Protein AF-X1QV05-F1 (afdb_monomer_lite)

Sequence (61 aa):
ILETTYTQARPVPDPQDYCPYVLFDNTRVLELWPGALGEVFELGRDEELKLELMAKTLEAV

Organism: NCBI:txid412755

Structure (mmCIF, N/CA/C/O backbone):
data_AF-X1QV05-F1
#
_entry.id   AF-X1QV05-F1
#
loop_
_atom_site.group_PDB
_atom_site.id
_atom_site.type_symbol
_atom_site.label_atom_id
_atom_site.label_alt_id
_atom_site.label_comp_id
_atom_site.label_asym_id
_atom_site.label_entity_id
_atom_site.label_seq_id
_atom_site.pdbx_PDB_ins_code
_atom_site.Cartn_x
_atom_site.Cartn_y
_atom_site.Cartn_z
_atom_site.occupancy
_atom_site.B_iso_or_equiv
_atom_site.auth_seq_id
_atom_site.auth_comp_id
_atom_site.auth_asym_id
_atom_site.auth_atom_id
_atom_site.pdbx_PDB_model_num
ATOM 1 N N . ILE A 1 1 ? 1.506 -0.035 -11.383 1.00 89.50 1 ILE A N 1
ATOM 2 C CA . ILE A 1 1 ? 1.479 -0.081 -9.901 1.00 89.50 1 ILE A CA 1
ATOM 3 C C . ILE A 1 1 ? 2.140 1.195 -9.413 1.00 89.50 1 ILE A C 1
ATOM 5 O O . ILE A 1 1 ? 3.156 1.573 -9.990 1.00 89.50 1 ILE A O 1
ATOM 9 N N . LEU A 1 2 ? 1.537 1.879 -8.443 1.00 93.69 2 LEU A N 1
ATOM 10 C CA . LEU A 1 2 ? 2.129 3.055 -7.809 1.00 93.69 2 LEU A CA 1
ATOM 11 C C . LEU A 1 2 ? 2.628 2.675 -6.414 1.00 93.69 2 LEU A C 1
ATOM 13 O O . LEU A 1 2 ? 1.983 1.887 -5.724 1.00 93.69 2 LEU A O 1
ATOM 17 N N . GLU A 1 3 ? 3.747 3.258 -6.004 1.00 93.00 3 GLU A N 1
ATOM 18 C CA . GLU A 1 3 ? 4.249 3.215 -4.628 1.00 93.00 3 GLU A CA 1
ATOM 19 C C . GLU A 1 3 ? 4.298 4.628 -4.049 1.00 93.00 3 GLU A C 1
ATOM 21 O O . GLU A 1 3 ? 4.365 5.604 -4.802 1.00 93.00 3 GLU A O 1
ATOM 26 N N . THR A 1 4 ? 4.278 4.744 -2.718 1.00 92.31 4 THR A N 1
ATOM 27 C CA . THR A 1 4 ? 4.438 6.028 -2.028 1.00 92.31 4 THR A CA 1
ATOM 28 C C . THR A 1 4 ? 5.596 5.988 -1.038 1.00 92.31 4 THR A C 1
ATOM 30 O O . THR A 1 4 ? 5.856 4.966 -0.406 1.00 92.31 4 THR A O 1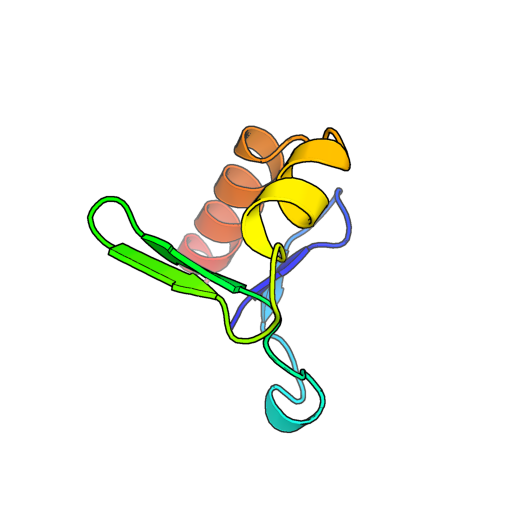
ATOM 33 N N . THR A 1 5 ? 6.281 7.121 -0.867 1.00 88.12 5 THR A N 1
ATOM 34 C CA . THR A 1 5 ? 7.263 7.336 0.215 1.00 88.12 5 THR A CA 1
ATOM 35 C C . THR A 1 5 ? 6.678 8.207 1.330 1.00 88.12 5 THR A C 1
ATOM 37 O O . THR A 1 5 ? 7.399 8.997 1.933 1.00 88.12 5 THR A O 1
ATOM 40 N N . TYR A 1 6 ? 5.358 8.138 1.547 1.00 85.88 6 TYR A N 1
ATOM 41 C CA . TYR A 1 6 ? 4.555 9.013 2.427 1.00 85.88 6 TYR A CA 1
ATOM 42 C C . TYR A 1 6 ? 4.476 10.496 2.021 1.00 85.88 6 TYR A C 1
ATOM 44 O O . TYR A 1 6 ? 3.545 11.183 2.417 1.00 85.88 6 TYR A O 1
ATOM 52 N N . THR A 1 7 ? 5.414 10.996 1.215 1.00 92.44 7 THR A N 1
ATOM 53 C CA . THR A 1 7 ? 5.465 12.399 0.759 1.00 92.44 7 THR A CA 1
ATOM 54 C C . THR A 1 7 ? 5.200 12.575 -0.733 1.00 92.44 7 THR A C 1
ATOM 56 O O . THR A 1 7 ? 4.879 13.670 -1.184 1.00 92.44 7 THR A O 1
ATOM 59 N N . GLN A 1 8 ? 5.341 11.504 -1.509 1.00 93.38 8 GLN A N 1
ATOM 60 C CA . GLN A 1 8 ? 5.133 11.476 -2.954 1.00 93.38 8 GLN A CA 1
ATOM 61 C C . GLN A 1 8 ? 4.700 10.075 -3.380 1.00 93.38 8 GLN A C 1
ATOM 63 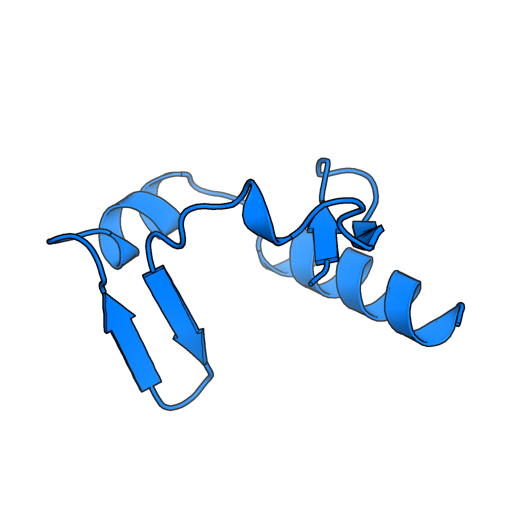O O . GLN A 1 8 ? 5.000 9.098 -2.686 1.00 93.38 8 GLN A O 1
ATOM 68 N N . ALA A 1 9 ? 4.031 9.989 -4.528 1.00 96.44 9 ALA A N 1
ATOM 69 C CA . ALA A 1 9 ? 3.755 8.740 -5.220 1.00 96.44 9 ALA A CA 1
ATOM 70 C C . ALA A 1 9 ? 4.484 8.704 -6.568 1.00 96.44 9 ALA A C 1
ATOM 72 O O . ALA A 1 9 ? 4.746 9.742 -7.181 1.00 96.44 9 ALA A O 1
ATOM 73 N N . ARG A 1 10 ? 4.833 7.501 -7.028 1.00 94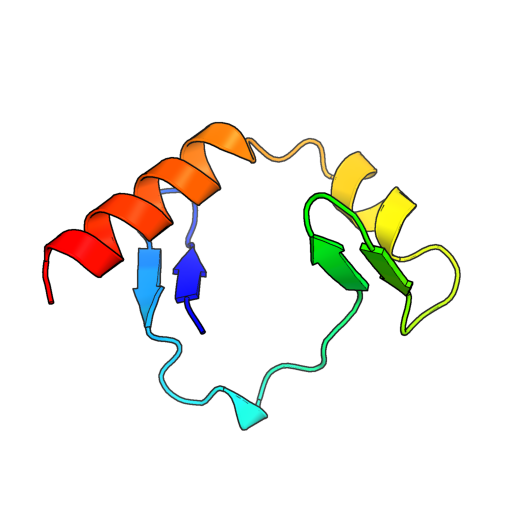.88 10 ARG A N 1
ATOM 74 C CA . ARG A 1 10 ? 5.483 7.285 -8.326 1.00 94.88 10 ARG A CA 1
ATOM 75 C C . ARG A 1 10 ? 5.126 5.920 -8.916 1.00 94.88 10 ARG A C 1
ATOM 77 O O . ARG A 1 10 ? 4.780 5.012 -8.156 1.00 94.88 10 ARG A O 1
ATOM 84 N N . PRO A 1 11 ? 5.245 5.738 -10.243 1.00 94.94 11 PRO A N 1
ATOM 85 C CA . PRO A 1 11 ? 5.255 4.413 -10.846 1.00 94.94 11 PRO A CA 1
ATOM 86 C C . PRO A 1 11 ? 6.361 3.550 -10.245 1.00 94.94 11 PRO A C 1
ATOM 88 O O . PRO A 1 11 ? 7.500 3.997 -10.107 1.00 94.94 11 PRO A O 1
ATOM 91 N N . VAL A 1 12 ? 6.017 2.311 -9.901 1.00 93.88 12 VAL A N 1
ATOM 92 C CA . VAL A 1 12 ? 7.003 1.307 -9.499 1.00 93.88 12 VAL A CA 1
ATOM 93 C C . VAL A 1 12 ? 7.859 0.958 -10.724 1.00 93.88 12 VAL A C 1
ATOM 95 O O . VAL A 1 12 ? 7.279 0.532 -11.728 1.00 93.88 12 VAL A O 1
ATOM 98 N N . PRO A 1 13 ? 9.195 1.127 -10.672 1.00 92.56 13 PRO A N 1
ATOM 99 C CA . PRO A 1 13 ? 10.070 0.850 -11.812 1.00 92.56 13 PRO A CA 1
ATOM 100 C C . PRO A 1 13 ? 10.117 -0.644 -12.155 1.00 92.56 13 PRO A C 1
ATOM 102 O O . PRO A 1 13 ? 10.002 -0.998 -13.325 1.00 92.56 13 PRO A O 1
ATOM 105 N N . ASP A 1 14 ? 10.164 -1.507 -11.134 1.00 95.06 14 ASP A N 1
ATOM 106 C CA . ASP A 1 14 ? 10.281 -2.960 -11.276 1.00 95.06 14 ASP A CA 1
ATOM 107 C C . ASP A 1 14 ? 9.167 -3.677 -10.485 1.00 95.06 14 ASP A C 1
ATOM 109 O O . ASP A 1 14 ? 9.377 -4.159 -9.372 1.00 95.06 14 ASP A O 1
ATOM 113 N N . PRO A 1 15 ? 7.931 -3.761 -11.020 1.00 91.81 15 PRO A N 1
ATOM 114 C CA . PRO A 1 15 ? 6.795 -4.331 -10.285 1.00 91.81 15 PRO A CA 1
ATOM 115 C C . PRO A 1 15 ? 6.946 -5.809 -9.906 1.00 91.81 15 PRO A C 1
ATOM 117 O O . PRO A 1 15 ? 6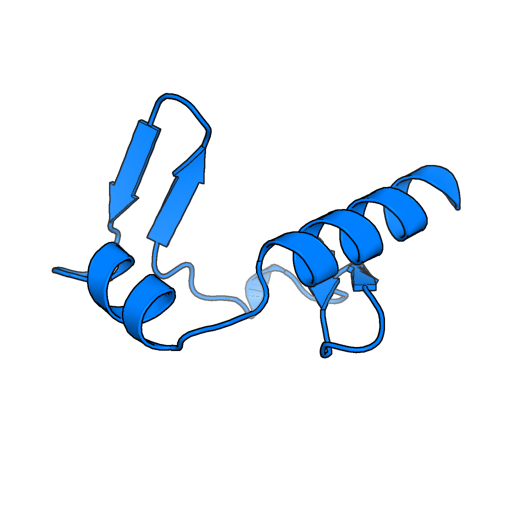.203 -6.298 -9.062 1.00 91.81 15 PRO A O 1
ATOM 120 N N . GLN A 1 16 ? 7.874 -6.522 -10.548 1.00 94.38 16 GLN A N 1
ATOM 121 C CA . GLN A 1 16 ? 8.145 -7.941 -10.304 1.00 94.38 16 GLN A CA 1
ATOM 122 C C . GLN A 1 16 ? 8.881 -8.182 -8.980 1.00 94.38 16 GLN A C 1
ATOM 124 O O . GLN A 1 16 ? 8.797 -9.283 -8.441 1.00 94.38 16 GLN A O 1
ATOM 129 N N . ASP A 1 17 ? 9.539 -7.157 -8.433 1.00 93.56 17 ASP A N 1
ATOM 130 C CA . ASP A 1 17 ? 10.255 -7.246 -7.156 1.00 93.56 17 ASP A CA 1
ATOM 131 C C . ASP A 1 17 ? 9.304 -7.186 -5.948 1.00 93.56 17 ASP A C 1
ATOM 133 O O . ASP A 1 17 ? 9.699 -7.442 -4.809 1.00 93.56 17 ASP A O 1
ATOM 137 N N . TYR A 1 18 ? 8.029 -6.871 -6.183 1.00 90.31 18 TYR A N 1
ATOM 138 C CA . TYR A 1 18 ? 7.002 -6.832 -5.153 1.00 90.31 18 TYR A CA 1
ATOM 139 C C . TYR A 1 18 ? 6.350 -8.205 -4.962 1.00 90.31 18 TYR A C 1
ATOM 141 O O . TYR A 1 18 ? 5.760 -8.770 -5.882 1.00 90.31 18 TYR A O 1
ATOM 149 N N . CYS A 1 19 ? 6.364 -8.700 -3.723 1.00 93.56 19 CYS A N 1
ATOM 150 C CA . CYS A 1 19 ? 5.534 -9.826 -3.305 1.00 93.56 19 CYS A CA 1
ATOM 151 C C . CYS A 1 19 ? 4.230 -9.283 -2.692 1.00 93.56 19 CYS A C 1
ATOM 153 O O . CYS A 1 19 ? 4.283 -8.639 -1.639 1.00 93.56 19 CYS A O 1
ATOM 155 N N . PRO A 1 20 ? 3.062 -9.477 -3.331 1.00 92.94 20 PRO A N 1
ATOM 156 C CA . PRO A 1 20 ? 1.806 -8.955 -2.810 1.00 92.94 20 PRO A CA 1
ATOM 157 C C . PRO A 1 20 ? 1.429 -9.647 -1.493 1.00 92.94 20 PRO A C 1
ATOM 159 O O . PRO A 1 20 ? 1.464 -10.872 -1.382 1.00 92.94 20 PRO A O 1
ATOM 162 N N . TYR A 1 21 ? 1.056 -8.842 -0.497 1.00 94.44 21 TYR A N 1
ATOM 163 C CA . TYR A 1 21 ? 0.701 -9.322 0.841 1.00 94.44 21 TYR A CA 1
ATOM 164 C C . TYR A 1 21 ? -0.818 -9.479 1.007 1.00 94.44 21 TYR A C 1
ATOM 166 O O . TYR A 1 21 ? -1.329 -10.556 1.317 1.00 94.44 21 TYR A O 1
ATOM 174 N N . VAL A 1 22 ? -1.550 -8.413 0.686 1.00 94.88 22 VAL A N 1
ATOM 175 C CA . VAL A 1 22 ? -3.013 -8.355 0.630 1.00 94.88 22 VAL A CA 1
ATOM 176 C C . VAL A 1 22 ? -3.423 -7.492 -0.560 1.00 94.88 22 VAL A C 1
ATOM 178 O O . VAL A 1 22 ? -2.751 -6.509 -0.881 1.00 94.88 22 VAL A O 1
ATOM 181 N N . LEU A 1 23 ? -4.511 -7.865 -1.227 1.00 94.62 23 LEU A N 1
ATOM 182 C CA . LEU A 1 23 ? -5.126 -7.099 -2.308 1.00 94.62 23 LEU A CA 1
ATOM 183 C C . LEU A 1 23 ? -6.573 -6.813 -1.920 1.00 94.62 23 LEU A C 1
ATOM 185 O O . LEU A 1 23 ? -7.310 -7.735 -1.580 1.00 94.62 23 LEU A O 1
ATOM 189 N N . PHE A 1 24 ? -6.993 -5.555 -1.962 1.00 93.38 24 PHE A N 1
ATOM 190 C CA . PHE A 1 24 ? -8.360 -5.188 -1.616 1.00 93.38 24 PHE A CA 1
ATOM 191 C C . PHE A 1 24 ? -8.877 -4.044 -2.485 1.00 93.38 24 PHE A C 1
ATOM 193 O O . PHE A 1 24 ? -8.111 -3.221 -2.984 1.00 93.38 24 PHE A O 1
ATOM 200 N N . ASP A 1 25 ? -10.193 -4.022 -2.656 1.00 92.12 25 ASP A N 1
ATOM 201 C CA . ASP A 1 25 ? -10.963 -2.948 -3.268 1.00 92.12 25 ASP A CA 1
ATOM 202 C C . ASP A 1 25 ? -12.246 -2.703 -2.451 1.00 92.12 25 ASP A C 1
ATOM 204 O O . ASP A 1 25 ? -12.433 -3.262 -1.371 1.00 92.12 25 ASP A O 1
ATOM 208 N N . ASN A 1 26 ? -13.154 -1.871 -2.962 1.00 91.88 26 ASN A N 1
ATOM 209 C CA . ASN A 1 26 ? -14.397 -1.511 -2.269 1.00 91.88 26 ASN A CA 1
ATOM 210 C C . ASN A 1 26 ? -15.366 -2.690 -2.040 1.00 91.88 26 ASN A C 1
ATOM 212 O O . ASN A 1 26 ? -16.350 -2.550 -1.317 1.00 91.88 26 ASN A O 1
ATOM 216 N N . THR A 1 27 ? -15.147 -3.823 -2.701 1.00 96.69 27 THR A N 1
ATOM 217 C CA . THR A 1 27 ? -16.065 -4.968 -2.754 1.00 96.69 27 THR A CA 1
ATOM 218 C C . THR A 1 27 ? -15.408 -6.294 -2.394 1.00 96.69 27 THR A C 1
ATOM 220 O O . THR A 1 27 ? -16.111 -7.259 -2.087 1.00 96.69 27 THR A O 1
ATOM 223 N N . ARG A 1 28 ? -14.079 -6.380 -2.473 1.00 96.81 28 ARG A N 1
ATOM 224 C CA . ARG A 1 28 ? -13.327 -7.628 -2.365 1.00 96.81 28 ARG A CA 1
ATOM 225 C C . ARG A 1 28 ? -12.071 -7.437 -1.543 1.00 96.81 28 ARG A C 1
ATOM 227 O O . ARG A 1 28 ? -11.386 -6.425 -1.642 1.00 96.81 28 ARG A O 1
ATOM 234 N N . VAL A 1 29 ? -11.740 -8.486 -0.804 1.00 96.00 29 VAL A N 1
ATOM 235 C CA . VAL A 1 29 ? -10.462 -8.644 -0.121 1.00 96.00 29 VAL A CA 1
ATOM 236 C C . VAL A 1 29 ? -9.906 -10.014 -0.485 1.00 96.00 29 VAL A C 1
ATOM 238 O O . VAL A 1 29 ? -10.624 -11.013 -0.441 1.00 96.00 29 VAL A O 1
ATOM 241 N N . LEU A 1 30 ? -8.627 -10.051 -0.841 1.00 97.56 30 LEU A N 1
ATOM 242 C CA . LEU A 1 30 ? -7.843 -11.255 -1.051 1.00 97.56 30 LEU A CA 1
ATOM 243 C C . LEU A 1 30 ? -6.588 -11.182 -0.181 1.00 97.56 30 LEU A C 1
ATOM 245 O O . LEU A 1 30 ? -5.653 -10.431 -0.468 1.00 97.56 30 LEU A O 1
ATOM 249 N N . GLU A 1 31 ? -6.567 -11.988 0.872 1.00 97.31 31 GLU A N 1
ATOM 250 C CA . GLU A 1 31 ? -5.384 -12.192 1.702 1.00 97.31 31 GLU A CA 1
ATOM 251 C C . GLU A 1 31 ? -4.528 -13.305 1.093 1.00 97.31 31 GLU A C 1
ATOM 253 O O . GLU A 1 31 ? -4.971 -14.448 0.976 1.00 97.31 31 GLU A O 1
ATOM 258 N N . LEU A 1 32 ? -3.303 -12.973 0.676 1.00 96.88 32 LEU A N 1
ATOM 259 C CA . LEU A 1 32 ? -2.347 -13.962 0.159 1.00 96.88 32 LEU A CA 1
ATOM 260 C C . LEU A 1 32 ? -1.536 -14.611 1.287 1.00 96.88 32 LEU A C 1
ATOM 262 O O . LEU A 1 32 ? -0.926 -15.660 1.091 1.00 96.88 32 LEU A O 1
ATOM 266 N N . TRP A 1 33 ? -1.580 -13.999 2.471 1.00 96.88 33 TRP A N 1
ATOM 267 C CA . TRP A 1 33 ? -0.995 -14.477 3.713 1.00 96.88 33 TRP A CA 1
ATOM 268 C C . TRP A 1 33 ? -2.036 -14.363 4.836 1.00 96.88 33 TRP A C 1
ATO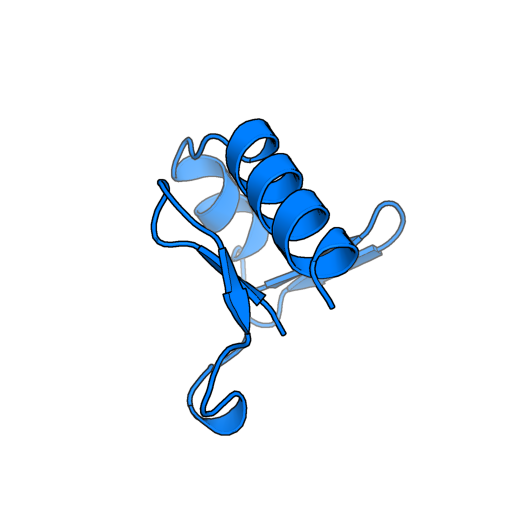M 270 O O . TRP A 1 33 ? -2.784 -13.384 4.855 1.00 96.88 33 TRP A O 1
ATOM 280 N N . PRO A 1 34 ? -2.115 -15.332 5.767 1.00 96.38 34 PRO A N 1
ATOM 281 C CA . PRO A 1 34 ? -3.111 -15.299 6.837 1.00 96.38 34 PRO A CA 1
ATOM 282 C C . PRO A 1 34 ? -2.997 -14.036 7.702 1.00 96.38 34 PRO A C 1
ATOM 284 O O . PRO A 1 34 ? -1.942 -13.796 8.279 1.00 96.38 34 PRO A O 1
ATOM 287 N N . GLY A 1 35 ? -4.079 -13.257 7.817 1.00 95.44 35 GLY A N 1
ATOM 288 C CA . GLY A 1 35 ? -4.130 -12.060 8.671 1.00 95.44 35 GLY A CA 1
ATOM 289 C C . GLY A 1 35 ? -3.508 -10.794 8.068 1.00 95.44 35 GLY A C 1
ATOM 290 O O . GLY A 1 35 ? -3.434 -9.769 8.747 1.00 95.44 35 GLY A O 1
ATOM 291 N N . ALA A 1 36 ? -3.096 -10.834 6.798 1.00 95.88 36 ALA A N 1
ATOM 292 C CA . ALA A 1 36 ? -2.406 -9.731 6.138 1.00 95.88 36 ALA A CA 1
ATOM 293 C C . ALA A 1 36 ? -3.198 -8.414 6.123 1.00 95.88 36 ALA A C 1
ATOM 295 O O . ALA A 1 36 ? -2.600 -7.341 6.218 1.00 95.88 36 ALA A O 1
ATOM 296 N N . LEU A 1 37 ? -4.532 -8.464 6.009 1.00 93.75 37 LEU A N 1
ATOM 297 C CA . LEU A 1 37 ? -5.353 -7.255 6.037 1.00 93.75 37 LEU A CA 1
ATOM 298 C C . LEU A 1 37 ? -5.252 -6.565 7.399 1.00 93.75 37 LEU A C 1
ATOM 300 O O . LEU A 1 37 ? -5.024 -5.359 7.457 1.00 93.75 37 LEU A O 1
ATOM 304 N N . GLY A 1 38 ? -5.405 -7.334 8.480 1.00 93.94 38 GLY A N 1
ATOM 305 C CA . GLY A 1 38 ? -5.342 -6.818 9.846 1.00 93.94 38 GLY A CA 1
ATOM 306 C C . GLY A 1 38 ? -4.013 -6.122 10.110 1.00 93.94 38 GLY A C 1
ATOM 307 O O . GLY A 1 38 ? -3.997 -4.949 10.473 1.00 93.94 38 GLY A O 1
ATOM 308 N N . GLU A 1 39 ? -2.908 -6.800 9.801 1.00 94.56 39 GLU A N 1
ATOM 309 C CA . GLU A 1 39 ? -1.564 -6.247 9.983 1.00 94.56 39 GLU A CA 1
ATOM 310 C 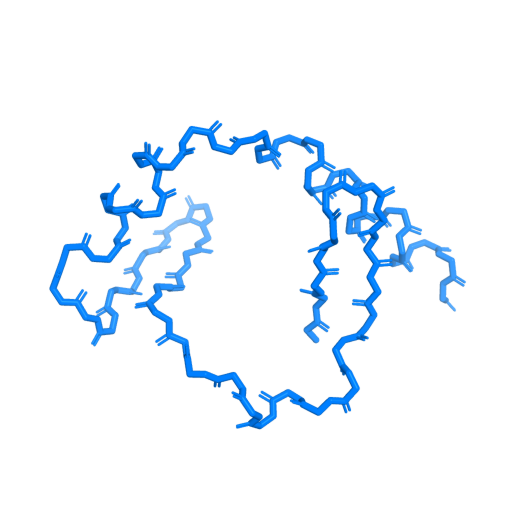C . GLU A 1 39 ? -1.345 -4.947 9.197 1.00 94.56 39 GLU A C 1
ATOM 312 O O . GLU A 1 39 ? -0.769 -4.000 9.726 1.00 94.56 39 GLU A O 1
ATOM 317 N N . VAL A 1 40 ? -1.822 -4.855 7.947 1.00 90.44 40 VAL A N 1
ATOM 318 C CA . VAL A 1 40 ? -1.677 -3.631 7.138 1.00 90.44 40 VAL A CA 1
ATOM 319 C C . VAL A 1 40 ? -2.388 -2.438 7.777 1.00 90.44 40 VAL A C 1
ATOM 321 O O . VAL A 1 40 ? -1.824 -1.341 7.788 1.00 90.44 40 VAL A O 1
ATOM 324 N N . PHE A 1 41 ? -3.592 -2.633 8.317 1.00 88.44 41 PHE A N 1
ATOM 325 C CA . PHE A 1 41 ? -4.353 -1.557 8.961 1.00 88.44 41 PHE A CA 1
ATOM 326 C C . PHE A 1 41 ? -3.868 -1.243 10.385 1.00 88.44 41 PHE A C 1
ATOM 328 O O . PHE A 1 41 ? -3.979 -0.098 10.823 1.00 88.44 41 PHE A O 1
ATOM 335 N N . GLU A 1 42 ? -3.258 -2.202 11.084 1.00 94.00 42 GLU A N 1
ATOM 336 C CA . GLU A 1 42 ? -2.625 -1.980 12.392 1.00 94.00 42 GLU A CA 1
ATOM 337 C C . GLU A 1 42 ? -1.414 -1.037 12.325 1.00 94.00 42 GLU A C 1
ATOM 339 O O . GLU A 1 42 ? -1.088 -0.384 13.316 1.00 94.00 42 GLU A O 1
ATOM 344 N N . LEU A 1 43 ? -0.784 -0.886 11.153 1.00 87.69 43 LEU A N 1
ATOM 345 C CA . LEU A 1 43 ? 0.322 0.058 10.956 1.00 87.69 43 LEU A CA 1
ATOM 346 C C . LEU A 1 43 ? -0.084 1.530 11.143 1.00 87.69 43 LEU A C 1
ATOM 348 O O . LEU A 1 43 ? 0.799 2.386 11.203 1.00 87.69 43 LEU A O 1
ATOM 352 N N . GLY A 1 44 ? -1.386 1.842 11.202 1.00 86.06 44 GLY A N 1
ATOM 353 C CA . GLY A 1 44 ? -1.880 3.196 11.470 1.00 86.06 44 GLY A CA 1
ATOM 354 C C . GLY A 1 44 ? -1.447 4.220 10.418 1.00 86.06 44 GLY A C 1
ATOM 355 O O . GLY A 1 44 ? -1.164 5.370 10.749 1.00 86.06 44 GLY A O 1
ATOM 356 N N . ARG A 1 45 ? -1.329 3.793 9.155 1.00 88.06 45 ARG A N 1
ATOM 357 C CA . ARG A 1 45 ? -0.925 4.661 8.045 1.00 88.06 45 ARG A CA 1
ATOM 358 C C . ARG A 1 45 ? -2.039 5.634 7.675 1.00 88.06 45 ARG A C 1
ATOM 360 O O . ARG A 1 45 ? -3.218 5.297 7.724 1.00 88.06 45 ARG A O 1
ATOM 367 N N . ASP A 1 46 ? -1.635 6.817 7.226 1.00 91.56 46 ASP A N 1
ATOM 368 C CA . ASP A 1 46 ? -2.532 7.776 6.589 1.00 91.56 46 ASP A CA 1
ATOM 369 C C . ASP A 1 46 ? -2.859 7.306 5.160 1.00 91.56 46 ASP A C 1
ATOM 371 O O . ASP A 1 46 ? -2.171 7.623 4.183 1.00 91.56 46 ASP A O 1
ATOM 375 N N . GLU A 1 47 ? -3.868 6.440 5.059 1.00 89.25 47 GLU A N 1
ATOM 376 C CA . GLU A 1 47 ? -4.322 5.888 3.781 1.00 89.25 47 GLU A CA 1
ATOM 377 C C . GLU A 1 47 ? -5.006 6.952 2.905 1.00 89.25 47 GLU A C 1
ATOM 379 O O . GLU A 1 47 ? -4.940 6.846 1.681 1.00 89.25 47 GLU A O 1
ATOM 384 N N . GLU A 1 48 ? -5.586 8.006 3.493 1.00 92.75 48 GLU A N 1
ATOM 385 C CA . GLU A 1 48 ? -6.156 9.136 2.746 1.00 92.75 48 GLU A CA 1
ATOM 386 C C . GLU A 1 48 ? -5.051 9.878 1.988 1.00 92.75 48 GLU A C 1
ATOM 388 O O . GLU A 1 48 ? -5.087 9.944 0.755 1.00 92.75 48 GLU A O 1
ATOM 393 N N . LEU A 1 49 ? -4.000 10.314 2.692 1.00 94.31 49 LEU A N 1
ATOM 394 C CA . LEU A 1 49 ? -2.851 10.981 2.077 1.00 94.31 49 LEU A CA 1
ATOM 395 C C . LEU A 1 49 ? -2.201 10.111 0.994 1.00 94.31 49 LEU A C 1
ATOM 397 O O . LEU A 1 49 ? -1.833 10.593 -0.080 1.00 94.31 49 LEU A O 1
ATOM 401 N N . LYS A 1 50 ? -2.058 8.808 1.250 1.00 93.00 50 LYS A N 1
ATOM 402 C CA . LYS A 1 50 ? -1.504 7.865 0.273 1.00 93.00 50 LYS A CA 1
ATOM 403 C C . LYS A 1 50 ? -2.326 7.838 -1.018 1.00 93.00 50 LYS A C 1
ATOM 405 O O . LYS A 1 50 ? -1.732 7.886 -2.099 1.00 93.00 50 LYS A O 1
ATOM 410 N N . LEU A 1 51 ? -3.653 7.763 -0.922 1.00 92.50 51 LEU A N 1
ATOM 411 C CA . LEU A 1 51 ? -4.537 7.743 -2.089 1.00 92.50 51 LEU A CA 1
ATOM 412 C C . LEU A 1 51 ? -4.538 9.086 -2.828 1.00 92.50 51 LEU A C 1
ATOM 414 O O . LEU A 1 51 ? -4.488 9.090 -4.059 1.00 92.50 51 LEU A O 1
ATOM 418 N N . GLU A 1 52 ? -4.498 10.213 -2.113 1.00 96.00 52 GLU A N 1
ATOM 419 C CA . GLU A 1 52 ? -4.362 11.538 -2.730 1.00 96.00 52 GLU A CA 1
ATOM 420 C C . GLU A 1 52 ? -3.066 11.674 -3.538 1.00 96.00 52 GLU A C 1
ATOM 422 O O . GLU A 1 52 ? -3.076 12.180 -4.664 1.00 96.00 52 GLU A O 1
ATOM 427 N N . LEU A 1 53 ? -1.938 11.216 -2.983 1.00 96.81 53 LEU A N 1
ATOM 428 C CA . LEU A 1 53 ? -0.654 11.234 -3.683 1.00 96.81 53 LEU A CA 1
ATOM 429 C C . LEU A 1 53 ? -0.712 10.379 -4.954 1.00 96.81 53 LEU A C 1
ATOM 431 O O . LEU A 1 53 ? -0.253 10.823 -6.005 1.00 96.81 53 LEU A O 1
ATOM 435 N N . MET A 1 54 ? -1.306 9.184 -4.880 1.00 95.94 54 MET A N 1
ATOM 436 C CA . MET A 1 54 ? -1.474 8.311 -6.045 1.00 95.94 54 MET A CA 1
ATOM 437 C C . MET A 1 54 ? -2.350 8.950 -7.131 1.00 95.94 54 MET A C 1
ATOM 439 O O . MET A 1 54 ? -1.994 8.875 -8.307 1.00 95.94 54 MET A O 1
ATOM 443 N N . ALA A 1 55 ? -3.453 9.604 -6.756 1.00 95.62 55 ALA A N 1
ATOM 444 C CA . ALA A 1 55 ? -4.334 10.293 -7.698 1.00 95.62 55 ALA A CA 1
ATOM 445 C C . ALA A 1 55 ? -3.599 11.420 -8.442 1.00 95.62 55 ALA A C 1
ATOM 447 O O . ALA A 1 55 ? -3.621 11.456 -9.671 1.00 95.62 55 ALA A O 1
ATOM 448 N N . LYS A 1 56 ? -2.848 12.263 -7.717 1.00 95.50 56 LYS A N 1
ATOM 449 C CA . LYS A 1 56 ? -2.025 13.334 -8.313 1.00 95.50 56 LYS A CA 1
ATOM 450 C C . LYS A 1 56 ? -1.013 12.797 -9.324 1.00 95.50 56 LYS A C 1
ATOM 452 O O . LYS A 1 56 ? -0.788 13.416 -10.359 1.00 95.50 56 LYS A O 1
ATOM 457 N N . THR A 1 57 ? -0.401 11.646 -9.046 1.00 95.50 57 THR A N 1
ATOM 458 C CA . THR A 1 57 ? 0.530 11.010 -9.988 1.00 95.50 57 THR A CA 1
ATOM 459 C C . THR A 1 57 ? -0.169 10.529 -11.258 1.00 95.50 57 THR A C 1
ATOM 461 O O . THR A 1 57 ? 0.436 10.605 -12.320 1.00 95.50 57 THR A O 1
ATOM 464 N N . LEU A 1 58 ? -1.415 10.051 -11.180 1.00 93.06 58 LEU A N 1
ATOM 465 C CA . LEU A 1 58 ? -2.177 9.625 -12.361 1.00 93.06 58 LEU A CA 1
ATOM 466 C C . LEU A 1 58 ? -2.614 10.804 -13.237 1.00 93.06 58 LEU A C 1
ATOM 468 O O . LEU A 1 58 ? -2.640 10.661 -14.451 1.00 93.06 58 LEU A O 1
ATOM 472 N N . GLU A 1 59 ? -2.936 11.953 -12.642 1.00 92.94 59 GLU A N 1
ATOM 473 C CA . GLU A 1 59 ? -3.320 13.168 -13.380 1.00 92.94 59 GLU A CA 1
ATOM 474 C C . GLU A 1 59 ? -2.143 13.832 -14.116 1.00 92.94 59 GLU A C 1
ATOM 476 O O . GLU A 1 59 ? -2.349 14.604 -15.050 1.00 92.94 59 GLU A O 1
ATOM 481 N N . ALA A 1 60 ? -0.909 13.554 -13.688 1.00 79.56 60 ALA A N 1
ATOM 482 C CA . ALA A 1 60 ? 0.310 14.121 -14.265 1.00 79.56 60 ALA A CA 1
ATOM 483 C C . ALA A 1 60 ? 0.853 13.346 -15.486 1.00 79.56 60 ALA A C 1
ATOM 485 O O . ALA A 1 60 ? 1.889 13.737 -16.030 1.00 79.56 60 ALA A O 1
ATOM 486 N N . VAL A 1 61 ? 0.194 12.250 -15.882 1.00 66.75 61 VAL A N 1
ATOM 487 C CA . VAL A 1 61 ? 0.569 11.353 -16.993 1.00 66.75 61 VAL A CA 1
ATOM 488 C C . VAL A 1 61 ? -0.438 11.483 -18.127 1.00 66.75 61 VAL A C 1
ATOM 490 O O . VAL A 1 61 ? 0.019 11.600 -19.286 1.00 66.75 61 VAL A O 1
#

pLDDT: mean 92.75, std 4.68, range [66.75, 97.56]

Secondary structure (DSSP, 8-state):
-EEE-SS-EEE-S-GGG----EEE-SS-EEESSTTHHHHHHHT---HHHHHHHHHHHHHT-

Radius of gyration: 12.63 Å; chains: 1; bounding box: 26×29×29 Å

Foldseek 3Di:
DWDDPLVAIDDDPCCVVDDDQWDDDPPDIDGPDPCSVVVVVVVVDPVVSVVVRVVVRVVVD